Protein AF-A0A963WY12-F1 (afdb_monomer_lite)

Radius of gyration: 20.61 Å; chains: 1; bounding box: 38×53×39 Å

Foldseek 3Di:
DDPPPCPPQHPCSVCVVVVVVVVVVVVVVCCVVCVVVVVVQVVCDDPNRRPNVVVVVCVVVVVVVVPDDVVVVVCCVVPVVVVVVCCCVVPVD

Structure (mmCIF, N/CA/C/O backbone):
data_AF-A0A963WY12-F1
#
_entry.id   AF-A0A963WY12-F1
#
loop_
_atom_site.group_PDB
_atom_site.id
_atom_site.type_symbol
_atom_site.label_atom_id
_atom_site.label_alt_id
_atom_site.label_comp_id
_atom_site.label_asym_id
_atom_site.label_entity_id
_atom_site.label_seq_id
_atom_site.pdbx_PDB_ins_code
_atom_site.Cartn_x
_atom_site.Cartn_y
_atom_site.Cartn_z
_atom_site.occupancy
_atom_site.B_iso_or_equiv
_atom_site.auth_seq_id
_atom_site.auth_comp_id
_atom_site.auth_asym_id
_atom_site.auth_atom_id
_atom_site.pdbx_PDB_model_num
ATOM 1 N N . MET A 1 1 ? -20.005 -33.776 16.210 1.00 51.16 1 MET A N 1
ATOM 2 C CA . MET A 1 1 ? -19.036 -33.968 15.106 1.00 51.16 1 MET A CA 1
ATOM 3 C C . MET A 1 1 ? -19.597 -33.174 13.933 1.00 51.16 1 MET A C 1
ATOM 5 O O . MET A 1 1 ? -20.619 -33.581 13.417 1.00 51.16 1 MET A O 1
ATOM 9 N N . THR A 1 2 ? -19.155 -31.991 13.537 1.00 42.81 2 THR A N 1
ATOM 10 C CA . THR A 1 2 ? -17.941 -31.205 13.762 1.00 42.81 2 THR A CA 1
ATOM 11 C C . THR A 1 2 ? -18.351 -29.742 13.590 1.00 42.81 2 THR A C 1
ATOM 13 O O . THR A 1 2 ? -18.802 -29.375 12.503 1.00 42.81 2 THR A O 1
ATOM 16 N N . ASP A 1 3 ? -18.198 -28.921 14.624 1.00 45.50 3 ASP A N 1
ATOM 17 C CA . ASP A 1 3 ? -18.265 -27.470 14.486 1.00 45.50 3 ASP A CA 1
ATOM 18 C C . ASP A 1 3 ? -17.059 -27.026 13.653 1.00 45.50 3 ASP A C 1
ATOM 20 O O . ASP A 1 3 ? -15.936 -26.905 14.138 1.00 45.50 3 ASP A O 1
ATOM 24 N N . GLN A 1 4 ? -17.272 -26.870 12.347 1.00 53.69 4 GLN A N 1
ATOM 25 C CA . GLN A 1 4 ? -16.356 -26.139 11.482 1.00 53.69 4 GLN A CA 1
ATOM 26 C C . GLN A 1 4 ? -16.537 -24.660 11.815 1.00 53.69 4 GLN A C 1
ATOM 28 O O . GLN A 1 4 ? -17.283 -23.940 11.149 1.00 53.69 4 GLN A O 1
ATOM 33 N N . GLU A 1 5 ? -15.876 -24.223 12.883 1.00 51.25 5 GLU A N 1
ATOM 34 C CA . GLU A 1 5 ? -15.703 -22.817 13.218 1.00 51.25 5 GLU A CA 1
ATOM 35 C C . GLU A 1 5 ? -14.845 -22.188 12.110 1.00 51.25 5 GLU A C 1
ATOM 37 O O . GLU A 1 5 ? -13.613 -22.159 12.143 1.00 51.25 5 GLU A O 1
ATOM 42 N N . LYS A 1 6 ? -15.518 -21.797 11.026 1.00 55.06 6 LYS A N 1
ATOM 43 C CA . LYS A 1 6 ? -14.925 -21.162 9.855 1.00 55.06 6 LYS A CA 1
ATOM 44 C C . LYS A 1 6 ? -14.329 -19.850 10.343 1.00 55.06 6 LYS A C 1
ATOM 46 O O . LYS A 1 6 ? -15.061 -18.886 10.550 1.00 55.06 6 LYS A O 1
ATOM 51 N N . SER A 1 7 ? -13.015 -19.838 10.575 1.00 60.09 7 SER A N 1
ATOM 52 C CA . SER A 1 7 ? -12.294 -18.632 10.969 1.00 60.09 7 SER A CA 1
ATOM 53 C C . SER A 1 7 ? -12.751 -17.481 10.059 1.00 60.09 7 SER A C 1
ATOM 55 O O . SER A 1 7 ? -12.709 -17.641 8.835 1.00 60.09 7 SER A O 1
ATOM 57 N N . PRO A 1 8 ? -13.221 -16.346 10.609 1.00 65.62 8 PRO A N 1
ATOM 58 C CA . PRO A 1 8 ? -13.796 -15.254 9.813 1.00 65.62 8 PRO A CA 1
ATOM 59 C C . PRO A 1 8 ? -12.791 -14.659 8.813 1.00 65.62 8 PRO A C 1
ATOM 61 O O . PRO A 1 8 ? -13.167 -14.021 7.834 1.00 65.62 8 PRO A O 1
ATOM 64 N N . LEU A 1 9 ? -11.504 -14.930 9.026 1.00 64.81 9 LEU A N 1
ATOM 65 C CA . LEU A 1 9 ? -10.407 -14.684 8.106 1.00 64.81 9 LEU A CA 1
ATOM 66 C C . LEU A 1 9 ? -10.092 -16.012 7.399 1.00 64.81 9 LEU A C 1
ATOM 68 O O . LEU A 1 9 ? -9.499 -16.907 8.002 1.00 64.81 9 LEU A O 1
ATOM 72 N N . GLY A 1 10 ? -10.508 -16.171 6.138 1.00 81.88 10 GLY A N 1
ATOM 73 C CA . GLY A 1 10 ? -10.191 -17.363 5.337 1.00 81.88 10 GLY A CA 1
ATOM 74 C C . GLY A 1 10 ? -8.679 -17.636 5.233 1.00 81.88 10 GLY A C 1
ATOM 75 O O . GLY A 1 10 ? -7.858 -16.827 5.666 1.00 81.88 10 GLY A O 1
ATOM 76 N N . ALA A 1 11 ? -8.281 -18.754 4.612 1.00 79.81 11 ALA A N 1
ATOM 77 C CA . ALA A 1 11 ? -6.869 -19.162 4.512 1.00 79.81 11 ALA A CA 1
ATOM 78 C C . ALA A 1 11 ? -5.930 -18.044 3.997 1.00 79.81 11 ALA A C 1
ATOM 80 O O . ALA A 1 11 ? -4.806 -17.913 4.473 1.00 79.81 11 ALA A O 1
ATOM 81 N N . PHE A 1 12 ? -6.413 -17.188 3.090 1.00 81.00 12 PHE A N 1
ATOM 82 C CA . PHE A 1 12 ? -5.687 -16.014 2.598 1.00 81.00 12 PHE A CA 1
ATOM 83 C C . PHE A 1 12 ? -5.409 -14.964 3.688 1.00 81.00 12 PHE A C 1
ATOM 85 O O . PHE A 1 12 ? -4.276 -14.516 3.824 1.00 81.00 12 PHE A O 1
ATOM 92 N N . GLY A 1 13 ? -6.411 -14.612 4.503 1.00 84.50 13 GLY A N 1
ATOM 93 C CA . GLY A 1 13 ? -6.255 -13.638 5.590 1.00 84.50 13 GLY A CA 1
ATOM 94 C C . GLY A 1 13 ? -5.345 -14.152 6.706 1.00 84.50 13 GLY A C 1
ATOM 95 O O . GLY A 1 13 ? -4.547 -13.397 7.252 1.00 84.50 13 GLY A O 1
ATOM 96 N N . ARG A 1 14 ? -5.402 -15.459 6.996 1.00 88.62 14 ARG A N 1
ATOM 97 C CA . ARG A 1 14 ? -4.551 -16.099 8.012 1.00 88.62 14 ARG A CA 1
ATOM 98 C C . ARG A 1 14 ? -3.070 -16.135 7.621 1.00 88.62 14 ARG A C 1
ATOM 100 O O . ARG A 1 14 ? -2.217 -15.960 8.485 1.00 88.62 14 ARG A O 1
ATOM 107 N N . TYR A 1 15 ? -2.763 -16.362 6.345 1.00 92.31 15 TYR A N 1
ATOM 108 C CA . TYR A 1 15 ? -1.388 -16.451 5.835 1.00 92.31 15 TYR A CA 1
ATOM 109 C C . TYR A 1 15 ? -0.959 -15.208 5.038 1.00 92.31 15 TYR A C 1
ATOM 111 O O . TYR A 1 15 ? -0.014 -15.284 4.254 1.00 92.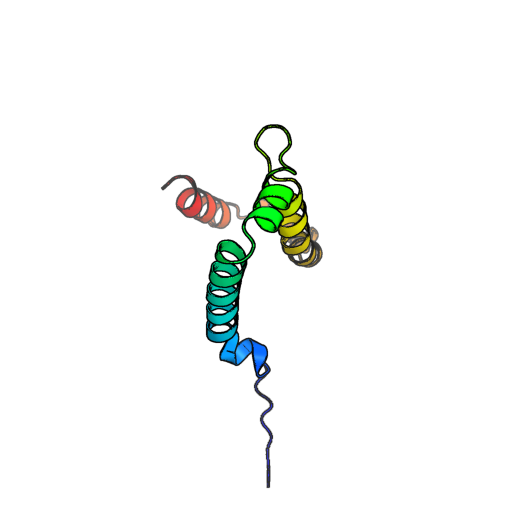31 15 TYR A O 1
ATOM 119 N N . LEU A 1 16 ? -1.623 -14.061 5.228 1.00 91.62 16 LEU A N 1
ATOM 120 C CA . LEU A 1 16 ? -1.415 -12.852 4.422 1.00 91.62 16 LEU A CA 1
ATOM 121 C C . LEU A 1 16 ? 0.054 -12.407 4.400 1.00 91.62 16 LEU A C 1
ATOM 123 O O . LEU A 1 16 ? 0.597 -12.154 3.331 1.00 91.62 16 LEU A O 1
ATOM 127 N N . SER A 1 17 ? 0.735 -12.409 5.549 1.00 92.62 17 SER A N 1
ATOM 128 C CA . SER A 1 17 ? 2.158 -12.049 5.625 1.00 92.62 17 SER A CA 1
ATOM 129 C C . SER A 1 17 ? 3.059 -12.988 4.814 1.00 92.62 17 SER A C 1
ATOM 131 O O . SER A 1 17 ? 4.021 -12.533 4.201 1.00 92.62 17 SER A O 1
ATOM 133 N N . LEU A 1 18 ? 2.739 -14.288 4.766 1.00 94.81 18 LEU A N 1
ATOM 134 C CA . LEU A 1 18 ? 3.485 -15.266 3.970 1.00 94.81 18 LEU A CA 1
ATOM 135 C C . LEU A 1 18 ? 3.261 -15.031 2.471 1.00 94.81 18 LEU A C 1
ATOM 137 O O . LEU A 1 18 ? 4.217 -15.037 1.699 1.00 94.81 18 LEU A O 1
ATOM 141 N N . TRP A 1 19 ? 2.015 -14.773 2.068 1.00 94.25 19 TRP A N 1
ATOM 142 C CA . TRP A 1 19 ? 1.669 -14.440 0.684 1.00 94.25 19 TRP A CA 1
ATOM 143 C C . TRP A 1 19 ? 2.320 -13.137 0.218 1.00 94.25 19 TRP A C 1
ATOM 145 O O . TRP A 1 19 ? 2.847 -13.082 -0.894 1.00 94.25 19 TRP A O 1
ATOM 155 N N . VAL A 1 20 ? 2.334 -12.109 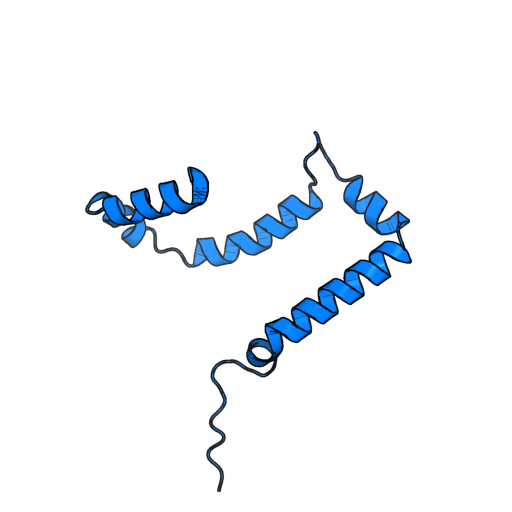1.070 1.00 94.94 20 VAL A N 1
ATOM 156 C CA . VAL A 1 20 ? 3.026 -10.840 0.799 1.00 94.94 20 VAL A CA 1
ATOM 157 C C . VAL A 1 20 ? 4.527 -11.083 0.654 1.00 94.94 20 VAL A C 1
ATOM 159 O O . VAL A 1 20 ? 5.116 -10.646 -0.331 1.00 94.94 20 VAL A O 1
ATOM 162 N N . GLY A 1 21 ? 5.137 -11.849 1.564 1.00 96.62 21 GLY A N 1
ATOM 163 C CA . GLY A 1 21 ? 6.552 -12.217 1.480 1.00 96.62 21 GLY A CA 1
ATOM 164 C C . GLY A 1 21 ? 6.901 -12.964 0.188 1.00 96.62 21 GLY A C 1
ATOM 165 O O . GLY A 1 21 ? 7.853 -12.595 -0.498 1.00 96.62 21 GLY A O 1
ATOM 166 N N . LEU A 1 22 ? 6.095 -13.958 -0.199 1.00 96.44 22 LEU A N 1
ATOM 167 C CA . LEU A 1 22 ? 6.251 -14.678 -1.469 1.00 96.44 22 LEU A CA 1
ATOM 168 C C . LEU A 1 22 ? 6.102 -13.753 -2.682 1.00 96.44 22 LEU A C 1
ATOM 170 O O . LEU A 1 22 ? 6.871 -13.869 -3.632 1.00 96.44 22 LEU A O 1
ATOM 174 N N . SER A 1 23 ? 5.155 -12.815 -2.640 1.00 94.31 23 SER A N 1
ATOM 175 C CA . SER A 1 23 ? 4.944 -11.842 -3.719 1.00 94.31 23 SER A CA 1
ATOM 176 C C . SER A 1 23 ? 6.131 -10.887 -3.864 1.00 94.31 23 SER A C 1
ATOM 178 O O . SER A 1 23 ? 6.541 -10.596 -4.985 1.00 94.31 23 SER A O 1
ATOM 180 N N . ILE A 1 24 ? 6.729 -10.446 -2.751 1.00 95.56 24 ILE A N 1
ATOM 181 C CA . ILE A 1 24 ? 7.942 -9.616 -2.756 1.00 95.56 24 ILE A CA 1
ATOM 182 C C . ILE A 1 24 ? 9.112 -10.395 -3.366 1.00 95.56 24 ILE A C 1
ATOM 184 O O . ILE A 1 24 ? 9.752 -9.905 -4.293 1.00 95.56 24 ILE A O 1
ATOM 188 N N . LEU A 1 25 ? 9.369 -11.620 -2.894 1.00 96.69 25 LEU A N 1
ATOM 189 C CA . LEU A 1 25 ? 10.454 -12.460 -3.415 1.00 96.69 25 LEU A CA 1
ATOM 190 C C . LEU A 1 25 ? 10.272 -12.764 -4.907 1.00 96.69 25 LEU A C 1
ATOM 192 O O . LEU A 1 25 ? 11.220 -12.639 -5.683 1.00 96.69 25 LEU A O 1
ATOM 196 N N . GLY A 1 26 ? 9.050 -13.111 -5.316 1.00 95.12 26 GLY A N 1
ATOM 197 C CA . GLY A 1 26 ? 8.701 -13.330 -6.716 1.00 95.12 26 GLY A CA 1
ATOM 198 C C . GLY A 1 26 ? 8.896 -12.075 -7.565 1.00 95.12 26 GLY A C 1
ATOM 199 O O . GLY A 1 26 ? 9.486 -12.156 -8.639 1.00 95.12 26 GLY A O 1
ATOM 200 N N . GLY A 1 27 ? 8.472 -10.911 -7.067 1.00 89.94 27 GLY A N 1
ATOM 201 C CA . GLY A 1 27 ? 8.659 -9.622 -7.731 1.00 89.94 27 GLY A CA 1
ATOM 202 C C . GLY A 1 27 ? 10.131 -9.250 -7.911 1.00 89.94 27 GLY A C 1
ATOM 203 O O . GLY A 1 27 ? 10.516 -8.813 -8.992 1.00 89.94 27 GLY A O 1
ATOM 204 N N . ILE A 1 28 ? 10.972 -9.486 -6.900 1.00 92.62 28 ILE A N 1
ATOM 205 C CA . ILE A 1 28 ? 12.422 -9.243 -6.977 1.00 92.62 28 ILE A CA 1
ATOM 206 C C . ILE A 1 28 ? 13.074 -10.164 -8.017 1.00 92.62 28 ILE A C 1
ATOM 208 O O . ILE A 1 28 ? 13.848 -9.696 -8.853 1.00 92.62 28 ILE A O 1
ATOM 212 N N . LEU A 1 29 ? 12.745 -11.461 -8.000 1.00 93.81 29 LEU A N 1
ATOM 213 C CA . LEU A 1 29 ? 13.259 -12.431 -8.973 1.00 93.81 29 LEU A CA 1
ATOM 214 C C . LEU A 1 29 ? 12.835 -12.074 -10.403 1.00 93.81 29 LEU A C 1
ATOM 216 O O . LEU A 1 29 ? 13.672 -12.045 -11.302 1.00 93.81 29 LEU A O 1
ATOM 220 N N . LEU A 1 30 ? 11.557 -11.748 -10.611 1.00 90.12 30 LEU A N 1
ATOM 221 C CA . LEU A 1 30 ? 11.034 -11.310 -11.908 1.00 90.12 30 LEU A CA 1
ATOM 222 C C . LEU A 1 30 ? 11.677 -10.000 -12.379 1.00 90.12 30 LEU A C 1
ATOM 224 O O . LEU A 1 30 ? 12.012 -9.882 -13.556 1.00 90.12 30 LEU A O 1
ATOM 228 N N . GLY A 1 31 ? 11.894 -9.047 -11.471 1.00 86.50 31 GLY A N 1
ATOM 229 C CA . GLY A 1 31 ? 12.588 -7.792 -11.761 1.00 86.50 31 GLY A CA 1
ATOM 230 C C . GLY A 1 31 ? 14.035 -7.995 -12.202 1.00 86.50 31 GLY A C 1
ATOM 231 O O . GLY A 1 31 ? 14.513 -7.285 -13.084 1.00 86.50 31 GLY A O 1
ATOM 232 N N . ASN A 1 32 ? 14.715 -8.997 -11.640 1.00 87.19 32 ASN A N 1
ATOM 233 C CA . ASN A 1 32 ? 16.089 -9.329 -12.006 1.00 87.19 32 ASN A CA 1
ATOM 234 C C . ASN A 1 32 ? 16.179 -10.113 -13.327 1.00 87.19 32 ASN A C 1
ATOM 236 O O . ASN A 1 32 ? 17.064 -9.847 -14.136 1.00 87.19 32 ASN A O 1
ATOM 240 N N . LEU A 1 33 ? 15.250 -11.045 -13.565 1.00 89.50 33 LEU A N 1
ATOM 241 C CA . LEU A 1 33 ? 15.229 -11.881 -14.771 1.00 89.50 33 LEU A CA 1
ATOM 242 C C . LEU A 1 33 ? 14.725 -11.133 -16.013 1.00 89.50 33 LEU A C 1
ATOM 244 O O . LEU A 1 33 ? 15.153 -11.441 -17.124 1.00 89.50 33 LEU A O 1
ATOM 248 N N . VAL A 1 34 ? 13.820 -10.161 -15.846 1.00 90.19 34 VAL A N 1
ATOM 249 C CA . VAL A 1 34 ? 13.208 -9.414 -16.958 1.00 90.19 34 VAL A CA 1
ATOM 250 C C . VAL A 1 34 ? 13.296 -7.898 -16.722 1.00 90.19 34 VAL A C 1
ATOM 252 O O . VAL A 1 34 ? 12.272 -7.211 -16.650 1.00 90.19 34 VAL A O 1
ATOM 255 N N . PRO A 1 35 ? 14.513 -7.325 -16.650 1.00 83.31 35 PRO A N 1
ATOM 256 C CA . PRO A 1 35 ? 14.696 -5.904 -16.353 1.00 83.31 35 PRO A CA 1
ATOM 257 C C . PRO A 1 35 ? 14.094 -4.999 -17.437 1.00 83.31 35 PRO A C 1
ATOM 259 O O . PRO A 1 35 ? 13.635 -3.901 -17.139 1.00 83.31 35 PRO A O 1
ATOM 262 N N . GLY A 1 36 ? 14.026 -5.470 -18.689 1.00 83.31 36 GLY A N 1
ATOM 263 C CA . GLY A 1 36 ? 13.438 -4.720 -19.803 1.00 83.31 36 GLY A CA 1
ATOM 264 C C . GLY A 1 36 ? 11.947 -4.417 -19.619 1.00 83.31 36 GLY A C 1
ATOM 265 O O . GLY A 1 36 ? 11.514 -3.307 -19.909 1.00 83.31 36 GLY A O 1
ATOM 266 N N . LEU A 1 37 ? 11.165 -5.357 -19.072 1.00 82.00 37 LEU A N 1
ATOM 267 C CA . LEU A 1 37 ? 9.738 -5.139 -18.808 1.00 82.00 37 LEU A CA 1
ATOM 268 C C . LEU A 1 37 ? 9.534 -4.094 -17.703 1.00 82.00 37 LEU A C 1
ATOM 270 O O . LEU A 1 37 ? 8.724 -3.182 -17.852 1.00 82.00 37 LEU A O 1
ATOM 274 N N . PHE A 1 38 ? 10.309 -4.191 -16.622 1.00 80.88 38 PHE A N 1
ATOM 275 C CA . PHE A 1 38 ? 10.265 -3.222 -15.528 1.00 80.88 38 PHE A CA 1
ATOM 276 C C . PHE A 1 38 ? 10.766 -1.844 -15.964 1.00 80.88 38 PHE A C 1
ATOM 278 O O . PHE A 1 38 ? 10.181 -0.846 -15.564 1.00 80.88 38 PHE A O 1
ATOM 285 N N . SER A 1 39 ? 11.774 -1.772 -16.837 1.00 80.19 39 SER A N 1
ATOM 286 C CA . SER A 1 39 ? 12.249 -0.512 -17.415 1.00 80.19 39 SER A CA 1
ATOM 287 C C . SER A 1 39 ? 1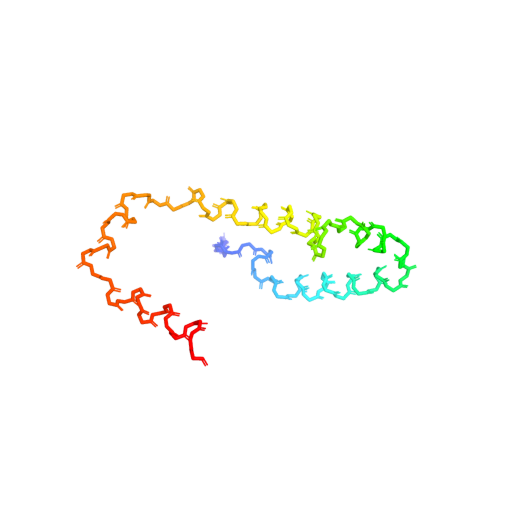1.232 0.128 -18.359 1.00 80.19 39 SER A C 1
ATOM 289 O O . SER A 1 39 ? 11.186 1.349 -18.430 1.00 80.19 39 SER A O 1
ATOM 291 N N . LEU A 1 40 ? 10.419 -0.653 -19.079 1.00 83.38 40 LEU A N 1
ATOM 292 C CA . LEU A 1 40 ? 9.323 -0.110 -19.890 1.00 83.38 40 LEU A CA 1
ATOM 293 C C . LEU A 1 40 ? 8.216 0.463 -19.001 1.00 83.38 40 LEU A C 1
ATOM 295 O O . LEU A 1 40 ? 7.733 1.558 -19.260 1.00 83.38 40 LEU A O 1
ATOM 299 N N . ILE A 1 41 ? 7.860 -0.242 -17.924 1.00 82.38 41 ILE A N 1
ATOM 300 C CA . ILE A 1 41 ? 6.870 0.214 -16.935 1.00 82.38 41 ILE A CA 1
ATOM 301 C C . ILE A 1 41 ? 7.375 1.448 -16.166 1.00 82.38 41 ILE A C 1
ATOM 303 O O . ILE A 1 41 ? 6.605 2.373 -15.919 1.00 82.38 41 ILE A O 1
ATOM 307 N N . ALA A 1 42 ? 8.663 1.485 -15.821 1.00 77.88 42 ALA A N 1
ATOM 308 C CA . ALA A 1 42 ? 9.340 2.644 -15.232 1.00 77.88 42 ALA A CA 1
ATOM 309 C C . ALA A 1 42 ? 9.590 3.770 -16.250 1.00 77.88 42 ALA A C 1
ATOM 311 O O . ALA A 1 42 ? 9.803 4.913 -15.880 1.00 77.88 42 ALA A O 1
ATOM 312 N N . GLY A 1 43 ? 9.564 3.463 -17.546 1.00 79.56 43 GLY A N 1
ATOM 313 C CA . GLY A 1 43 ? 9.622 4.451 -18.620 1.00 79.56 43 GLY A CA 1
ATOM 314 C C . GLY A 1 43 ? 8.291 5.170 -18.838 1.00 79.56 43 GLY A C 1
ATOM 315 O O . GLY A 1 43 ? 8.265 6.208 -19.494 1.00 79.56 43 GLY A O 1
ATOM 316 N N . LEU A 1 44 ? 7.191 4.663 -18.264 1.00 81.75 44 LEU A N 1
ATOM 317 C CA . LEU A 1 44 ? 5.878 5.320 -18.235 1.00 81.75 44 LEU A CA 1
ATOM 318 C C . LEU A 1 44 ? 5.807 6.392 -17.134 1.00 81.75 44 LEU A C 1
ATOM 320 O O . LEU A 1 44 ? 4.796 6.541 -16.441 1.00 81.75 44 LEU A O 1
ATOM 324 N N . ASP A 1 45 ? 6.893 7.142 -16.994 1.00 82.00 45 ASP A N 1
ATOM 325 C CA . ASP A 1 45 ? 7.027 8.250 -16.068 1.00 82.00 45 ASP A CA 1
ATOM 326 C C . ASP A 1 45 ? 6.801 9.552 -16.830 1.00 82.00 45 ASP A C 1
ATOM 328 O O . ASP A 1 45 ? 7.460 9.839 -17.832 1.00 82.00 45 ASP A O 1
ATOM 332 N N . TYR A 1 46 ? 5.878 10.374 -16.341 1.00 75.94 46 TYR A N 1
ATOM 333 C CA . TYR A 1 46 ? 5.678 11.725 -16.848 1.00 75.94 46 TYR A CA 1
ATOM 334 C C . TYR A 1 46 ? 6.064 12.711 -15.750 1.00 75.94 46 TYR A C 1
ATOM 336 O O . TYR A 1 46 ? 5.502 12.681 -14.659 1.00 75.94 46 TYR A O 1
ATOM 344 N N . ALA A 1 47 ? 7.058 13.563 -16.017 1.00 79.50 47 ALA A N 1
ATOM 345 C CA . ALA A 1 47 ? 7.578 14.539 -15.055 1.00 79.50 47 ALA A CA 1
ATOM 346 C C . ALA A 1 47 ? 8.007 13.929 -13.696 1.00 79.50 47 ALA A C 1
ATOM 348 O O . ALA A 1 47 ? 7.720 14.494 -12.643 1.00 79.50 47 ALA A O 1
ATOM 349 N N . ASN A 1 48 ? 8.729 12.800 -13.720 1.00 78.62 48 ASN A N 1
ATOM 350 C CA . ASN A 1 48 ? 9.175 12.032 -12.539 1.00 78.62 48 ASN A CA 1
ATOM 351 C C . ASN A 1 48 ? 8.040 11.377 -11.727 1.00 78.62 48 ASN A C 1
ATOM 353 O O . ASN A 1 48 ? 8.252 10.970 -10.586 1.00 78.62 48 ASN A O 1
ATOM 357 N N . ILE A 1 49 ? 6.836 11.272 -12.296 1.00 83.62 49 ILE A N 1
ATOM 358 C CA . ILE A 1 49 ? 5.701 10.590 -11.675 1.00 83.62 49 ILE A CA 1
ATOM 359 C C . ILE A 1 49 ? 5.390 9.341 -12.496 1.00 83.62 49 ILE A C 1
ATOM 361 O O . ILE A 1 49 ? 4.981 9.446 -13.655 1.00 83.62 49 ILE A O 1
ATOM 365 N N . ASN A 1 50 ? 5.553 8.165 -11.888 1.00 89.19 50 ASN A N 1
ATOM 366 C CA . ASN A 1 50 ? 5.233 6.900 -12.539 1.00 89.19 50 ASN A CA 1
ATOM 367 C C . ASN A 1 50 ? 3.719 6.722 -12.670 1.00 89.19 50 ASN A C 1
ATOM 369 O O . ASN A 1 50 ? 3.010 6.536 -11.675 1.00 89.19 50 ASN A O 1
ATOM 373 N N . LEU A 1 51 ? 3.221 6.776 -13.908 1.00 91.50 51 LEU A N 1
ATOM 374 C CA . LEU A 1 51 ? 1.789 6.711 -14.195 1.00 91.50 51 LEU A CA 1
ATOM 375 C C . LEU A 1 51 ? 1.197 5.351 -13.816 1.00 91.50 51 LEU A C 1
ATOM 377 O O . LEU A 1 51 ? 0.074 5.285 -13.316 1.00 91.50 51 LEU A O 1
ATOM 381 N N . VAL A 1 52 ? 1.952 4.266 -14.005 1.00 90.12 52 VAL A N 1
ATOM 382 C CA . VAL A 1 52 ? 1.498 2.908 -13.672 1.00 90.12 52 VAL A CA 1
ATOM 383 C C . VAL A 1 52 ? 1.312 2.760 -12.166 1.00 90.12 52 VAL A C 1
ATOM 385 O O . VAL A 1 52 ? 0.257 2.322 -11.709 1.00 90.12 52 VAL A O 1
ATOM 388 N N . VAL A 1 53 ? 2.300 3.187 -11.383 1.00 90.25 53 VAL A N 1
ATOM 389 C CA . VAL A 1 53 ? 2.246 3.197 -9.920 1.00 90.25 53 VAL A CA 1
ATOM 390 C C . VAL A 1 53 ? 1.127 4.118 -9.435 1.00 90.25 53 VAL A C 1
ATOM 392 O O . VAL A 1 53 ? 0.389 3.732 -8.532 1.00 90.25 53 VAL A O 1
ATOM 395 N N . ALA A 1 54 ? 0.931 5.285 -10.056 1.00 91.19 54 ALA A N 1
ATOM 396 C CA . ALA A 1 54 ? -0.168 6.184 -9.709 1.00 91.19 54 ALA A CA 1
ATOM 397 C C . ALA A 1 54 ? -1.543 5.514 -9.885 1.00 91.19 54 ALA A C 1
ATOM 399 O O . ALA A 1 54 ? -2.382 5.597 -8.986 1.00 91.19 54 ALA A O 1
ATOM 400 N N . VAL A 1 55 ? -1.764 4.793 -10.991 1.00 93.69 55 VAL A N 1
ATOM 401 C CA . VAL A 1 55 ? -3.004 4.029 -11.217 1.00 93.69 55 VAL A CA 1
ATOM 402 C C . VAL A 1 55 ? -3.153 2.893 -10.202 1.00 93.69 55 VAL A C 1
ATOM 404 O O . VAL A 1 55 ? -4.240 2.713 -9.654 1.00 93.69 55 VAL A O 1
ATOM 407 N N . LEU A 1 56 ? -2.080 2.156 -9.894 1.00 92.25 56 LEU A N 1
ATOM 408 C CA . LEU A 1 56 ? -2.108 1.084 -8.889 1.00 92.25 56 LEU A CA 1
ATOM 409 C C . LEU A 1 56 ? -2.483 1.611 -7.496 1.00 92.25 56 LEU A C 1
ATOM 411 O O . LEU A 1 56 ? -3.347 1.041 -6.827 1.00 92.25 56 LEU A O 1
ATOM 415 N N . ILE A 1 57 ? -1.877 2.726 -7.079 1.00 92.88 57 ILE A N 1
ATOM 416 C CA . ILE A 1 57 ? -2.207 3.397 -5.818 1.00 92.88 57 ILE A CA 1
ATOM 417 C C . ILE A 1 57 ? -3.662 3.879 -5.843 1.00 92.88 57 ILE A C 1
ATOM 419 O O . ILE A 1 57 ? -4.386 3.681 -4.867 1.00 92.88 57 ILE A O 1
ATOM 423 N N . TRP A 1 58 ? -4.124 4.459 -6.954 1.00 94.75 58 TRP A N 1
ATOM 424 C CA . TRP A 1 58 ? -5.508 4.915 -7.092 1.00 94.75 58 TRP A CA 1
ATOM 425 C C . TRP A 1 58 ? -6.514 3.767 -6.929 1.00 94.75 58 TRP A C 1
ATOM 427 O O . TRP A 1 58 ? -7.459 3.898 -6.152 1.00 94.75 58 TRP A O 1
ATOM 437 N N . VAL A 1 59 ? -6.271 2.618 -7.571 1.00 95.31 59 VAL A N 1
ATOM 438 C CA . VAL A 1 59 ? -7.101 1.407 -7.430 1.00 95.31 59 VAL A CA 1
ATOM 439 C C . VAL A 1 59 ? -7.136 0.904 -5.985 1.00 95.31 59 VAL A C 1
ATOM 441 O O . VAL A 1 59 ? -8.170 0.411 -5.545 1.00 95.31 59 VAL A O 1
ATOM 444 N N . MET A 1 60 ? -6.047 1.048 -5.226 1.00 93.00 60 MET A N 1
ATOM 445 C CA . MET A 1 60 ? -5.994 0.656 -3.814 1.00 93.00 60 MET A CA 1
ATOM 446 C C . MET A 1 60 ? -6.735 1.639 -2.894 1.00 93.00 60 MET A C 1
ATOM 448 O O . MET A 1 60 ? -7.418 1.221 -1.960 1.00 93.00 60 MET A O 1
ATOM 452 N N . ILE A 1 61 ? -6.616 2.945 -3.144 1.00 92.94 61 ILE A N 1
ATOM 453 C CA . ILE A 1 61 ? -7.241 3.992 -2.321 1.00 92.94 61 ILE A CA 1
ATOM 454 C C . ILE A 1 61 ? -8.750 4.074 -2.577 1.00 92.94 61 ILE A C 1
ATOM 456 O O . ILE A 1 61 ? -9.524 4.266 -1.638 1.00 92.94 61 ILE A O 1
ATOM 460 N N . TYR A 1 62 ? -9.181 3.902 -3.828 1.00 93.31 62 TYR A N 1
ATOM 461 C CA . TYR A 1 62 ? -10.581 4.010 -4.235 1.00 93.31 62 TYR A CA 1
ATOM 462 C C . TYR A 1 62 ? -11.564 3.195 -3.367 1.00 93.31 62 TYR A C 1
ATOM 464 O O . TYR A 1 62 ? -12.496 3.797 -2.829 1.00 93.31 62 TYR A O 1
ATOM 472 N N . PRO A 1 63 ? -11.384 1.875 -3.143 1.00 88.81 63 PRO A N 1
ATOM 473 C CA . PRO A 1 63 ? -12.309 1.088 -2.331 1.00 88.81 63 PRO A CA 1
ATOM 474 C C . PRO A 1 63 ? -12.377 1.586 -0.886 1.00 88.81 63 PRO A C 1
ATOM 476 O O . PRO A 1 63 ? -13.470 1.657 -0.328 1.00 88.81 63 PRO A O 1
ATOM 479 N N . MET A 1 64 ? -11.253 2.011 -0.298 1.00 90.81 64 MET A N 1
ATOM 480 C CA . MET A 1 64 ? -11.265 2.606 1.041 1.00 90.81 64 MET A CA 1
ATOM 481 C C . MET A 1 64 ? -12.087 3.898 1.065 1.00 90.81 64 MET A C 1
ATOM 483 O O . MET A 1 64 ? -12.892 4.082 1.970 1.00 90.81 64 MET A O 1
ATOM 487 N N . MET A 1 65 ? -11.967 4.754 0.045 1.00 88.12 65 MET A N 1
ATOM 488 C CA . MET A 1 65 ? -12.745 5.997 -0.053 1.00 88.12 65 MET A CA 1
ATOM 489 C C . MET A 1 65 ? -14.251 5.741 -0.192 1.00 88.12 65 MET A C 1
ATOM 491 O O . MET A 1 65 ? -15.044 6.458 0.413 1.00 88.12 65 MET A O 1
ATOM 495 N N . THR A 1 66 ? -14.661 4.703 -0.930 1.00 88.19 66 THR A N 1
ATOM 496 C CA . THR A 1 66 ? -16.089 4.341 -1.058 1.00 88.19 66 THR A CA 1
ATOM 497 C C . THR A 1 66 ? -16.719 3.849 0.246 1.00 88.19 66 THR A C 1
ATOM 499 O O . THR A 1 66 ? -17.937 3.900 0.392 1.00 88.19 66 THR A O 1
ATOM 502 N N . GLN A 1 67 ? -15.903 3.390 1.199 1.00 85.31 67 GLN A N 1
ATOM 503 C CA . GLN A 1 67 ? -16.354 2.941 2.518 1.00 85.31 67 GLN A CA 1
ATOM 504 C C . GLN A 1 67 ? -16.508 4.097 3.519 1.00 85.31 67 GLN A C 1
ATOM 506 O O . GLN A 1 67 ? -17.035 3.890 4.613 1.00 85.31 67 GLN A O 1
ATOM 511 N N . ILE A 1 68 ? -16.051 5.308 3.180 1.00 84.44 68 ILE A N 1
ATOM 512 C CA . ILE A 1 68 ? -16.118 6.467 4.073 1.00 84.44 68 ILE A CA 1
ATOM 513 C C . ILE A 1 68 ? -17.529 7.059 4.051 1.00 84.44 68 ILE A C 1
ATOM 515 O O . ILE A 1 68 ? -18.030 7.502 3.020 1.00 84.44 68 ILE A O 1
ATOM 519 N N . ASP A 1 69 ? -18.144 7.143 5.228 1.00 83.06 69 ASP A N 1
ATOM 520 C CA . ASP A 1 69 ? -19.402 7.854 5.421 1.00 83.06 69 ASP A CA 1
ATOM 521 C C . ASP A 1 69 ? -19.163 9.372 5.537 1.00 83.06 69 ASP A C 1
ATOM 523 O O . ASP A 1 69 ? -18.666 9.882 6.549 1.00 83.06 69 ASP A O 1
ATOM 527 N N . PHE A 1 70 ? -19.563 10.117 4.504 1.00 77.88 70 PHE A N 1
ATOM 528 C CA . PHE A 1 70 ? -19.466 11.579 4.454 1.00 77.88 70 PHE A CA 1
ATOM 529 C C . PHE A 1 70 ? -20.233 12.287 5.590 1.00 77.88 70 PHE A C 1
ATOM 531 O O . PHE A 1 70 ? -19.850 13.394 5.990 1.00 77.88 70 PHE A O 1
ATOM 538 N N . ALA A 1 71 ? -21.280 11.671 6.154 1.00 77.94 71 ALA A N 1
ATOM 539 C CA . ALA A 1 71 ? -22.009 12.236 7.292 1.00 77.94 71 ALA A CA 1
ATOM 540 C C . ALA A 1 71 ? -21.156 12.217 8.569 1.00 77.94 71 ALA A C 1
ATOM 542 O O . ALA A 1 71 ? -21.158 13.182 9.342 1.00 77.94 71 ALA A 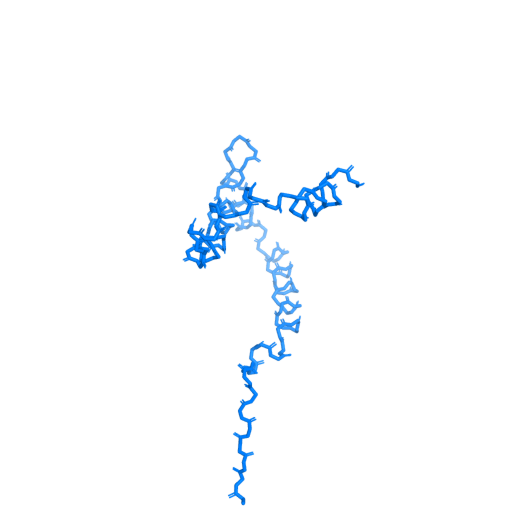O 1
ATOM 543 N N . SER A 1 72 ? -20.370 11.156 8.757 1.00 76.38 72 SER A N 1
ATOM 544 C CA . SER A 1 72 ? -19.400 11.046 9.846 1.00 76.38 72 SER A CA 1
ATOM 545 C C . SER A 1 72 ? -18.276 12.081 9.699 1.00 76.38 72 SER A C 1
ATO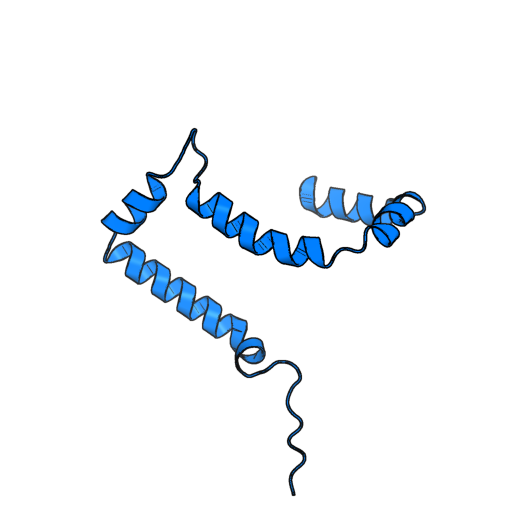M 547 O O . SER A 1 72 ? -17.944 12.768 10.668 1.00 76.38 72 SER A O 1
ATOM 549 N N . VAL A 1 73 ? -17.789 12.314 8.471 1.00 79.25 73 VAL A N 1
ATOM 550 C CA . VAL A 1 73 ? -16.755 13.330 8.176 1.00 79.25 73 VAL A CA 1
ATOM 551 C C . VAL A 1 73 ? -17.186 14.739 8.596 1.00 79.25 73 VAL A C 1
ATOM 553 O O . VAL A 1 73 ? -16.409 15.470 9.212 1.00 79.25 73 VAL A O 1
ATOM 556 N N . LYS A 1 74 ? -18.447 15.118 8.356 1.00 77.00 74 LYS A N 1
ATOM 557 C CA . LYS A 1 74 ? -18.980 16.430 8.768 1.00 77.00 74 LYS A CA 1
ATOM 558 C C . LYS A 1 74 ? -19.005 16.613 10.293 1.00 77.00 74 LYS A C 1
ATOM 560 O O . LYS A 1 74 ? -18.840 17.729 10.786 1.00 77.00 74 LYS A O 1
ATOM 565 N N . ASN A 1 75 ? -19.189 15.531 11.050 1.00 76.75 75 ASN A N 1
ATOM 566 C CA . ASN A 1 75 ? -19.256 15.571 12.513 1.00 76.75 75 ASN A CA 1
ATOM 567 C C . ASN A 1 75 ? -17.875 15.669 13.188 1.00 76.75 75 ASN A C 1
ATOM 569 O O . ASN A 1 75 ? -17.794 16.137 14.327 1.00 76.75 75 ASN A O 1
ATOM 573 N N . ILE A 1 76 ? -16.789 15.316 12.488 1.00 77.38 76 ILE A N 1
ATOM 574 C CA . ILE A 1 76 ? -15.404 15.393 12.995 1.00 77.38 76 ILE A CA 1
ATOM 575 C C . ILE A 1 76 ? -15.020 16.827 13.391 1.00 77.38 76 ILE A C 1
ATOM 577 O O . ILE A 1 76 ? -14.316 17.031 14.383 1.00 77.38 76 ILE A O 1
ATOM 581 N N . GLY A 1 77 ? -15.564 17.835 12.698 1.00 75.25 77 GLY A N 1
ATOM 582 C CA . GLY A 1 77 ? -15.339 19.249 13.017 1.00 75.25 77 GLY A CA 1
ATOM 583 C C . GLY A 1 77 ? -15.777 19.660 14.431 1.00 75.25 77 GLY A C 1
ATOM 584 O O . GLY A 1 77 ? -15.289 20.658 14.954 1.00 75.25 77 GLY A O 1
ATOM 585 N N . ARG A 1 78 ? -16.644 18.882 15.097 1.00 79.12 78 ARG A N 1
ATOM 586 C CA . ARG A 1 78 ? -17.068 19.149 16.485 1.00 79.12 78 ARG A CA 1
ATOM 587 C C . ARG A 1 78 ? -16.040 18.707 17.534 1.00 79.12 78 ARG A C 1
ATOM 589 O O . ARG A 1 78 ? -16.069 19.216 18.653 1.00 79.12 78 ARG A O 1
ATOM 596 N N . ARG A 1 79 ? -15.145 17.764 17.212 1.00 79.75 79 ARG A N 1
ATOM 597 C CA . ARG A 1 79 ? -14.123 17.207 18.128 1.00 79.75 79 ARG A CA 1
ATOM 598 C C . ARG A 1 79 ? -12.777 17.007 17.393 1.00 79.75 79 ARG A C 1
ATOM 600 O O . ARG A 1 79 ? -12.279 15.885 17.329 1.00 79.75 79 ARG A O 1
ATOM 607 N N . PRO A 1 80 ? -12.132 18.074 16.885 1.00 83.94 80 PRO A N 1
ATOM 608 C CA . PRO A 1 80 ? -10.964 17.950 16.005 1.00 83.94 80 PRO A CA 1
ATOM 609 C C . PRO A 1 80 ? -9.673 17.526 16.722 1.00 83.94 80 PRO A C 1
ATOM 611 O O . PRO A 1 80 ? -8.725 17.104 16.068 1.00 83.94 80 PRO A O 1
ATOM 614 N N . ARG A 1 81 ? -9.615 17.626 18.060 1.00 84.56 81 ARG A N 1
ATOM 615 C CA . ARG A 1 81 ? -8.384 17.392 18.838 1.00 84.56 81 ARG A CA 1
ATOM 616 C C . ARG A 1 81 ? -7.760 16.019 18.576 1.00 84.56 81 ARG A C 1
ATOM 618 O O . ARG A 1 81 ? -6.550 15.944 18.430 1.00 84.56 81 ARG A O 1
ATOM 625 N N . GLY A 1 82 ? -8.572 14.962 18.482 1.00 86.00 82 GLY A N 1
ATOM 626 C CA . GLY A 1 82 ? -8.070 13.609 18.217 1.00 86.00 82 GLY A CA 1
ATOM 627 C C . GLY A 1 82 ? -7.410 13.496 16.842 1.00 86.00 82 GLY A C 1
ATOM 628 O O . GLY A 1 82 ? -6.275 13.043 16.749 1.00 86.00 82 GLY A O 1
ATOM 629 N N . LEU A 1 83 ? -8.085 13.999 15.801 1.00 88.75 83 LEU A N 1
ATOM 630 C CA . LEU A 1 83 ? -7.578 13.975 14.427 1.00 88.75 83 LEU A CA 1
ATOM 631 C C . LEU A 1 83 ? -6.310 14.826 14.264 1.00 88.75 83 LEU A C 1
ATOM 633 O O . LEU A 1 83 ? -5.374 14.434 13.573 1.00 88.75 83 LEU A O 1
ATOM 637 N N . PHE A 1 84 ? -6.278 15.992 14.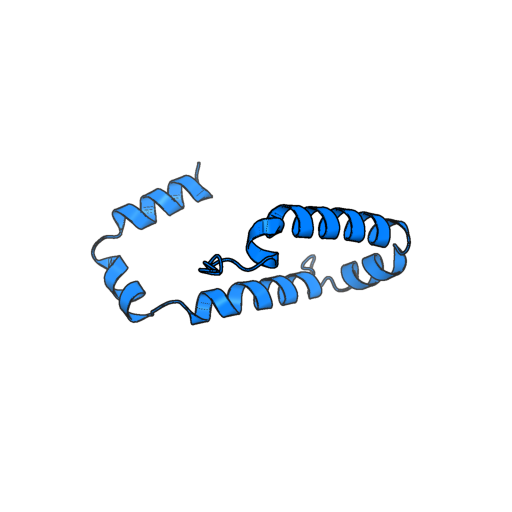915 1.00 91.12 84 PHE A N 1
ATOM 638 C CA . PHE A 1 84 ? -5.138 16.902 14.854 1.00 91.12 84 PHE A CA 1
ATOM 639 C C . PHE A 1 84 ? -3.897 16.283 15.497 1.00 91.12 84 PHE A C 1
ATOM 641 O O . PHE A 1 84 ? -2.824 16.317 14.907 1.00 91.12 84 PHE A O 1
ATOM 648 N N . ILE A 1 85 ? -4.049 15.658 16.668 1.00 93.19 85 ILE A N 1
ATOM 649 C CA . ILE A 1 85 ? -2.943 14.972 17.345 1.00 93.19 85 ILE A CA 1
ATOM 650 C C . ILE A 1 85 ? -2.417 13.825 16.476 1.00 93.19 85 ILE A C 1
ATOM 652 O O . ILE A 1 85 ? -1.209 13.728 16.283 1.00 93.19 85 ILE A O 1
ATOM 656 N N . THR A 1 86 ? -3.294 12.998 15.894 1.00 92.69 86 THR A N 1
ATOM 657 C CA . THR A 1 86 ? -2.851 11.916 14.998 1.00 92.69 86 THR A CA 1
ATOM 658 C C . THR A 1 86 ? -2.141 12.442 13.755 1.00 92.69 86 THR A C 1
ATOM 660 O O . THR A 1 86 ? -1.138 11.863 13.355 1.00 92.69 86 THR A O 1
ATOM 663 N N . LEU A 1 87 ? -2.613 13.547 13.167 1.00 92.62 87 LEU A N 1
ATOM 664 C CA . LEU A 1 87 ? -1.985 14.147 11.989 1.00 92.62 87 LEU A CA 1
ATOM 665 C C . LEU A 1 87 ? -0.597 14.706 12.325 1.00 92.62 87 LEU A C 1
ATOM 667 O O . LEU A 1 87 ? 0.357 14.429 11.609 1.00 92.62 87 LEU A O 1
ATOM 671 N N . VAL A 1 88 ? -0.475 15.441 13.434 1.00 95.94 88 VAL A N 1
ATOM 672 C CA . VAL A 1 88 ? 0.804 16.007 13.889 1.00 95.94 88 VAL A CA 1
ATOM 673 C C . VAL A 1 88 ? 1.802 14.901 14.213 1.00 95.94 88 VAL A C 1
ATOM 675 O O . VAL A 1 88 ? 2.935 14.965 13.759 1.00 95.94 88 VAL A O 1
ATOM 678 N N . ILE A 1 89 ? 1.390 13.862 14.939 1.00 95.12 89 ILE A N 1
ATOM 679 C CA . ILE A 1 89 ? 2.297 12.761 15.284 1.00 95.12 89 ILE A CA 1
ATOM 680 C C . ILE A 1 89 ? 2.695 11.948 14.045 1.00 95.12 89 ILE A C 1
ATOM 682 O O . ILE A 1 89 ? 3.824 11.485 13.971 1.00 95.12 89 ILE A O 1
ATOM 686 N N . ASN A 1 90 ? 1.791 11.752 13.079 1.00 95.50 90 ASN A N 1
ATOM 687 C CA . ASN A 1 90 ? 2.079 10.952 11.887 1.00 95.50 90 ASN A CA 1
ATOM 688 C C . ASN A 1 90 ? 2.927 11.692 10.837 1.00 95.50 90 ASN A C 1
ATOM 690 O O . ASN A 1 90 ? 3.638 11.023 10.095 1.00 95.50 90 ASN A O 1
ATOM 694 N N . TRP A 1 91 ? 2.829 13.027 10.753 1.00 92.56 91 TRP A N 1
ATOM 695 C CA . TRP A 1 91 ? 3.464 13.819 9.687 1.00 92.56 91 TRP A CA 1
ATOM 696 C C . TRP A 1 91 ? 4.499 14.858 10.144 1.00 92.56 91 TRP A C 1
ATOM 698 O O . TRP A 1 91 ? 5.348 15.220 9.334 1.00 92.56 91 TRP A O 1
ATOM 708 N N . LEU A 1 92 ? 4.410 15.407 11.363 1.00 93.00 92 LEU A N 1
ATOM 709 C CA . LEU A 1 92 ? 5.269 16.517 11.823 1.00 93.00 92 LEU A CA 1
ATOM 710 C C . LEU A 1 92 ? 6.357 16.099 12.822 1.00 93.00 92 LEU A C 1
ATOM 712 O O . LEU A 1 92 ? 7.292 16.873 13.032 1.00 93.00 92 LEU A O 1
ATOM 716 N N . ILE A 1 93 ? 6.210 14.943 13.467 1.00 87.81 93 ILE A N 1
ATOM 717 C CA . ILE A 1 93 ? 7.231 14.341 14.338 1.00 87.81 93 ILE A CA 1
ATOM 718 C C . ILE A 1 93 ? 8.063 13.381 13.495 1.00 87.81 93 ILE A C 1
ATOM 720 O O . ILE A 1 93 ? 9.305 13.432 13.628 1.00 87.81 93 ILE A O 1
#

Sequence (93 aa):
MTDQEKSPLGAFGRYLSLWVGLSILGGILLGNLVPGLFSLIAGLDYANINLVVAVLIWVMIYPMMTQIDFASVKNIGRRPRGLFITLVINWLI

Secondary structure (DSSP, 8-state):
-------SS-HHHHTHHHHHHHHHHHHHHHHHH-HHHHHHHHT-EETTEEHHHHHHHHHHHHHHHHT--HHHHHHHTTSTHHHHHHHHHHHT-

pLDDT: mean 84.24, std 11.68, range [42.81, 96.69]